Protein AF-A0A8T4HXR1-F1 (afdb_monomer_lite)

Foldseek 3Di:
DQWDWFWFAFPVRDIDTFTWHAPVPQDPQLVVCVVVVNLLSNCCRTTDPVCSVVCVVRVHDPVRSVRRNQRSNVRVVHGPPDPDDPPPPDPPPDDD

Radius of gyration: 13.98 Å; chains: 1; bounding box: 29×31×49 Å

pLDDT: mean 83.76, std 16.89, range [40.78, 96.25]

Sequence (96 aa):
DPYVTVPLAGYVGVTKDVRALPASRWRASAVRALNGGDMDSFMELVLHEDDYEVYEDHDPDMDAIGRFAEAAARAGGEDLGKSGGSSRSGRSTRRR

Structure (mmCIF, N/CA/C/O backbone):
data_AF-A0A8T4HXR1-F1
#
_entry.id   AF-A0A8T4HXR1-F1
#
loop_
_atom_site.group_PDB
_atom_site.id
_atom_site.type_symbol
_atom_site.label_atom_id
_atom_site.label_alt_id
_atom_site.label_comp_id
_atom_site.label_asym_id
_atom_site.label_entity_id
_atom_site.label_seq_id
_atom_site.pdbx_PDB_ins_code
_atom_site.Cartn_x
_atom_site.Cartn_y
_atom_site.Cartn_z
_atom_site.occupancy
_atom_site.B_iso_or_equiv
_atom_site.auth_seq_id
_atom_site.auth_comp_id
_atom_site.auth_asym_id
_atom_site.auth_atom_id
_atom_site.pdbx_PDB_model_num
ATOM 1 N N . ASP A 1 1 ? -14.270 -10.330 2.427 1.00 61.81 1 ASP A N 1
ATOM 2 C CA . ASP A 1 1 ? -12.804 -10.358 2.491 1.00 61.81 1 ASP A CA 1
ATOM 3 C C . ASP A 1 1 ? -12.323 -8.968 2.918 1.00 61.81 1 ASP A C 1
ATOM 5 O O . ASP A 1 1 ? -12.876 -8.010 2.378 1.00 61.81 1 ASP A O 1
ATOM 9 N N . PRO A 1 2 ? -11.471 -8.783 3.953 1.00 85.81 2 PRO A N 1
ATOM 10 C CA . PRO A 1 2 ? -11.005 -7.448 4.346 1.00 85.81 2 PRO A CA 1
ATOM 11 C C . PRO A 1 2 ? -10.092 -6.774 3.314 1.00 85.81 2 PRO A C 1
ATOM 13 O O . PRO A 1 2 ? -9.903 -5.558 3.418 1.00 85.81 2 PRO A O 1
ATOM 16 N N . TYR A 1 3 ? -9.562 -7.545 2.363 1.00 92.38 3 TYR A N 1
ATOM 17 C CA . TYR A 1 3 ? -8.662 -7.087 1.315 1.00 92.38 3 TYR A CA 1
ATOM 18 C C . TYR A 1 3 ? -9.409 -6.557 0.086 1.00 92.38 3 TYR A C 1
ATOM 20 O O . TYR A 1 3 ? -10.524 -6.974 -0.231 1.00 92.38 3 TYR A O 1
ATOM 28 N N . VAL A 1 4 ? -8.754 -5.642 -0.617 1.00 93.38 4 VAL A N 1
ATOM 29 C CA . VAL A 1 4 ? -9.145 -5.103 -1.917 1.00 93.38 4 VAL A CA 1
ATOM 30 C C . VAL A 1 4 ? -8.057 -5.416 -2.936 1.00 93.38 4 VAL A C 1
ATOM 32 O O . VAL A 1 4 ? -6.878 -5.500 -2.592 1.00 93.38 4 VAL A O 1
ATOM 35 N N . THR A 1 5 ? -8.448 -5.604 -4.193 1.00 94.62 5 THR A N 1
ATOM 36 C CA . THR A 1 5 ? -7.498 -5.808 -5.288 1.00 94.62 5 THR A CA 1
ATOM 37 C C . THR A 1 5 ? -6.910 -4.468 -5.710 1.00 94.62 5 THR A C 1
ATOM 39 O O . THR A 1 5 ? -7.651 -3.539 -6.036 1.00 94.62 5 THR A O 1
ATOM 42 N N . VAL A 1 6 ? -5.585 -4.374 -5.699 1.00 94.44 6 VAL A N 1
ATOM 43 C CA . VAL A 1 6 ? -4.832 -3.160 -6.011 1.00 94.44 6 VAL A CA 1
ATOM 44 C C . VAL A 1 6 ? -3.726 -3.506 -7.009 1.00 94.44 6 VAL A C 1
ATOM 46 O O . VAL A 1 6 ? -3.002 -4.477 -6.791 1.00 94.44 6 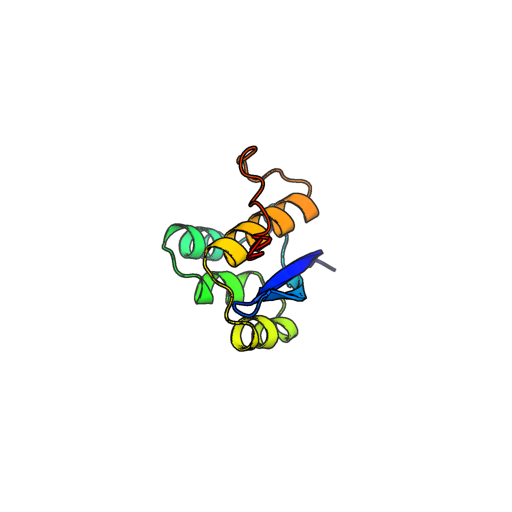VAL A O 1
ATOM 49 N N . PRO A 1 7 ? -3.558 -2.735 -8.094 1.00 94.00 7 PRO A N 1
ATOM 50 C CA . PRO A 1 7 ? -2.449 -2.945 -9.012 1.00 94.00 7 PRO A CA 1
ATOM 51 C C . PR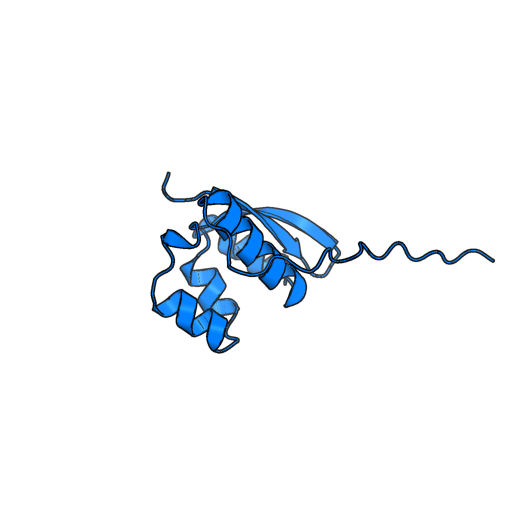O A 1 7 ? -1.128 -2.497 -8.373 1.00 94.00 7 PRO A C 1
ATOM 53 O O . PRO A 1 7 ? -1.004 -1.354 -7.925 1.00 94.00 7 PRO A O 1
ATOM 56 N N . LEU A 1 8 ? -0.123 -3.374 -8.386 1.00 94.44 8 LEU A N 1
ATOM 57 C CA . LEU A 1 8 ? 1.254 -3.082 -7.990 1.00 94.44 8 LEU A CA 1
ATOM 58 C C . LEU A 1 8 ? 2.163 -3.134 -9.221 1.00 94.44 8 LEU A C 1
ATOM 60 O O . LEU A 1 8 ? 2.252 -4.154 -9.905 1.00 94.44 8 LEU A O 1
ATOM 64 N N . ALA A 1 9 ? 2.823 -2.019 -9.528 1.00 93.19 9 ALA A N 1
ATOM 65 C CA . ALA A 1 9 ? 3.777 -1.936 -10.630 1.00 93.19 9 ALA A CA 1
ATOM 66 C C . ALA A 1 9 ? 5.197 -2.210 -10.124 1.00 93.19 9 ALA A C 1
ATOM 68 O O . ALA A 1 9 ? 5.6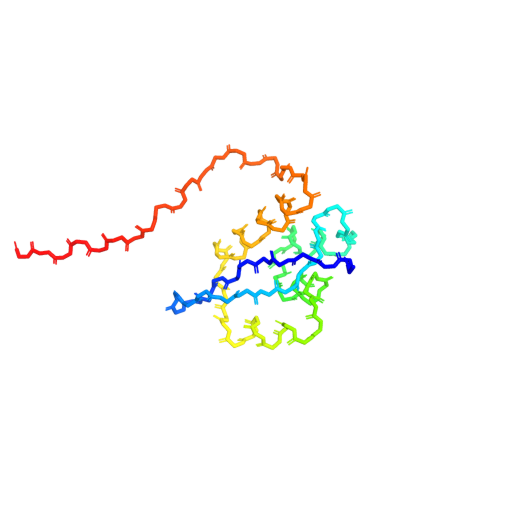51 -1.530 -9.217 1.00 93.19 9 ALA A O 1
ATOM 69 N N . GLY A 1 10 ? 5.900 -3.170 -10.720 1.00 90.12 10 GLY A N 1
ATOM 70 C CA . GLY A 1 10 ? 7.314 -3.420 -10.442 1.00 90.12 10 GLY A CA 1
ATOM 71 C C . GLY A 1 10 ? 8.255 -2.496 -11.213 1.00 90.12 10 GLY A C 1
ATOM 72 O O . GLY A 1 10 ? 7.841 -1.819 -12.162 1.00 90.12 10 GLY A O 1
ATOM 73 N N . TYR A 1 11 ? 9.544 -2.526 -10.870 1.00 85.12 11 TYR A N 1
ATOM 74 C CA . TYR A 1 11 ? 10.579 -1.697 -11.506 1.00 85.12 11 TYR A CA 1
ATOM 75 C C . TYR A 1 11 ? 10.688 -1.908 -13.023 1.00 85.12 11 TYR A C 1
ATOM 77 O O . TYR A 1 11 ? 10.885 -0.971 -13.797 1.00 85.12 11 TYR A O 1
ATOM 85 N N . VAL A 1 12 ? 10.496 -3.147 -13.482 1.00 81.69 12 VAL A N 1
ATOM 86 C CA . VAL A 1 12 ? 10.580 -3.526 -14.904 1.00 81.69 12 VAL A CA 1
ATOM 87 C C . VAL A 1 12 ? 9.345 -3.126 -15.730 1.00 81.69 12 VAL A C 1
ATOM 89 O O . VAL A 1 12 ? 9.250 -3.468 -16.909 1.00 81.69 12 VAL A O 1
ATOM 92 N N . GLY A 1 13 ? 8.392 -2.399 -15.136 1.00 77.31 13 GLY A N 1
ATOM 93 C CA . GLY A 1 13 ? 7.180 -1.920 -15.808 1.00 77.31 13 GLY A CA 1
ATOM 94 C C . GLY A 1 13 ? 6.085 -2.978 -15.971 1.00 77.31 13 GLY A C 1
ATOM 95 O O . GLY A 1 13 ? 5.117 -2.747 -16.696 1.00 77.31 13 GLY A O 1
ATOM 96 N N . VAL A 1 14 ? 6.224 -4.129 -15.309 1.00 87.62 14 VAL A N 1
ATOM 97 C CA . VAL A 1 14 ? 5.174 -5.148 -15.206 1.00 87.62 14 VAL A CA 1
ATOM 98 C C . VAL A 1 14 ? 4.265 -4.787 -14.035 1.00 87.62 14 VAL A C 1
ATOM 100 O O . VAL A 1 14 ? 4.741 -4.443 -12.958 1.00 87.62 14 VAL A O 1
ATOM 103 N N . THR A 1 15 ? 2.952 -4.836 -14.251 1.00 91.12 15 THR A N 1
ATOM 104 C CA . THR A 1 15 ? 1.950 -4.605 -13.204 1.00 91.12 15 THR A CA 1
ATOM 105 C C . THR A 1 15 ? 1.229 -5.904 -12.901 1.00 91.12 15 THR A C 1
ATOM 107 O O . THR A 1 15 ? 0.797 -6.595 -13.826 1.00 91.12 15 THR A O 1
ATOM 110 N N . LYS A 1 16 ? 1.078 -6.213 -11.614 1.00 92.62 16 LYS A N 1
ATOM 111 C CA . LYS A 1 16 ? 0.333 -7.372 -11.133 1.00 92.62 16 LYS A CA 1
ATOM 112 C C . LYS A 1 16 ? -0.673 -6.939 -10.078 1.00 92.62 16 LYS A C 1
ATOM 114 O O . LYS A 1 16 ? -0.398 -6.065 -9.260 1.00 92.62 16 LYS A O 1
ATOM 119 N N . ASP A 1 17 ? -1.848 -7.545 -10.128 1.00 94.88 17 ASP A N 1
ATOM 120 C CA . ASP A 1 17 ? -2.882 -7.319 -9.130 1.00 94.88 17 ASP A CA 1
ATOM 121 C C . ASP A 1 17 ? -2.528 -8.081 -7.852 1.00 94.88 17 ASP A C 1
ATOM 123 O O . ASP A 1 17 ? -2.274 -9.287 -7.890 1.00 94.88 17 ASP A O 1
ATOM 127 N N . VAL A 1 18 ? -2.516 -7.364 -6.731 1.00 95.56 18 VAL A N 1
ATOM 128 C CA . VAL A 1 18 ? -2.264 -7.899 -5.390 1.00 95.56 18 VAL A CA 1
ATOM 129 C C . VAL A 1 18 ? -3.431 -7.565 -4.468 1.00 95.56 18 VAL A C 1
ATOM 131 O O . VAL A 1 18 ? -4.191 -6.621 -4.701 1.00 95.56 18 VAL A O 1
ATOM 134 N N . ARG A 1 19 ? -3.600 -8.343 -3.407 1.00 95.81 19 ARG A N 1
ATOM 135 C CA . ARG A 1 19 ? -4.582 -8.101 -2.353 1.00 95.81 19 ARG A CA 1
ATOM 136 C C . ARG A 1 19 ? -3.937 -7.257 -1.267 1.00 95.81 19 ARG A C 1
ATOM 138 O O . ARG A 1 19 ? -2.912 -7.625 -0.702 1.00 95.81 19 ARG A O 1
ATOM 145 N N . ALA A 1 20 ? -4.570 -6.135 -0.952 1.00 95.56 20 ALA A N 1
ATOM 146 C CA . ALA A 1 20 ? -4.100 -5.204 0.060 1.00 95.56 20 ALA A CA 1
ATOM 147 C C . ALA A 1 20 ? -5.239 -4.744 0.966 1.00 95.56 20 ALA A C 1
ATOM 149 O O . ALA A 1 20 ? -6.404 -4.720 0.570 1.00 95.56 20 ALA A O 1
ATOM 150 N N . LEU A 1 21 ? -4.918 -4.359 2.194 1.00 94.75 21 LEU A N 1
ATOM 151 C CA . LEU A 1 21 ? -5.863 -3.694 3.074 1.00 94.75 21 LEU A CA 1
ATOM 152 C C . LEU A 1 21 ? -6.152 -2.281 2.544 1.00 94.75 21 LEU A C 1
ATOM 154 O O . LEU A 1 21 ? -5.213 -1.554 2.200 1.00 94.75 21 LEU A O 1
ATOM 158 N N . PRO A 1 22 ? -7.427 -1.850 2.520 1.00 93.56 22 PRO A N 1
ATOM 159 C CA . PRO A 1 22 ? -7.758 -0.470 2.194 1.00 93.56 22 PRO A CA 1
ATOM 160 C C . PRO A 1 22 ? -7.185 0.488 3.247 1.00 93.56 22 PRO A C 1
ATOM 162 O O . PRO A 1 22 ? -7.005 0.102 4.406 1.00 93.56 22 PRO A O 1
ATOM 165 N N . ALA A 1 23 ? -6.960 1.749 2.866 1.00 90.69 23 ALA A N 1
ATOM 166 C CA . ALA A 1 23 ? -6.328 2.745 3.740 1.00 90.69 23 ALA A CA 1
ATOM 167 C C . ALA A 1 23 ? -7.034 2.920 5.099 1.00 90.69 23 ALA A C 1
ATOM 169 O O . ALA A 1 23 ? -6.368 2.984 6.133 1.00 90.69 23 ALA A O 1
ATOM 170 N N . SER A 1 24 ? -8.370 2.863 5.124 1.00 88.75 24 SER A N 1
ATOM 171 C CA . SER A 1 24 ? -9.192 2.905 6.346 1.00 88.75 24 SER A CA 1
ATOM 172 C C . SER A 1 24 ? -8.883 1.804 7.368 1.00 88.75 24 SER A C 1
ATOM 174 O O . SER A 1 24 ? -9.269 1.904 8.534 1.00 88.75 24 SER A O 1
ATOM 176 N N . ARG A 1 25 ? -8.200 0.731 6.951 1.00 92.12 25 ARG A N 1
ATOM 177 C CA . ARG A 1 25 ? -7.817 -0.405 7.799 1.00 92.12 25 ARG A CA 1
ATOM 178 C C . ARG A 1 25 ? -6.332 -0.454 8.128 1.00 92.12 25 ARG A C 1
ATOM 180 O O . ARG A 1 25 ? -5.899 -1.386 8.809 1.00 92.12 25 ARG A O 1
ATOM 187 N N . TRP A 1 26 ? -5.545 0.525 7.692 1.00 93.19 26 TRP A N 1
ATOM 188 C CA . TRP A 1 26 ? -4.130 0.561 8.026 1.00 93.19 26 TRP A CA 1
ATOM 189 C C . TRP A 1 26 ? -3.931 0.802 9.516 1.00 93.19 26 TRP A C 1
ATOM 191 O O . TRP A 1 26 ? -4.429 1.755 10.117 1.00 93.19 26 TRP A O 1
ATOM 201 N N . ARG A 1 27 ? -3.148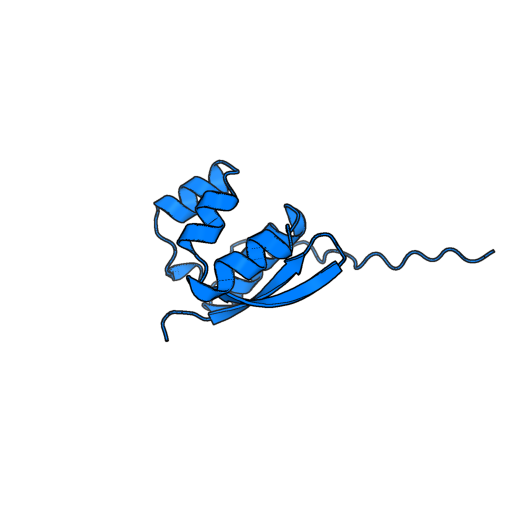 -0.080 10.130 1.00 93.81 27 ARG A N 1
ATOM 202 C CA . ARG A 1 27 ? -2.727 0.083 11.519 1.00 93.81 27 ARG A CA 1
ATOM 203 C C . ARG A 1 27 ? -1.794 1.289 11.618 1.00 93.81 27 ARG A C 1
ATOM 205 O O . ARG A 1 27 ? -1.048 1.594 10.692 1.00 93.81 27 ARG A O 1
ATOM 212 N N . ALA A 1 28 ? -1.739 1.916 12.793 1.00 94.31 28 ALA A N 1
ATOM 213 C CA . ALA A 1 28 ? -0.815 3.024 13.041 1.00 94.31 28 ALA A CA 1
ATOM 214 C C . ALA A 1 28 ? 0.660 2.653 12.777 1.00 94.31 28 ALA A C 1
ATOM 216 O O . ALA A 1 28 ? 1.460 3.529 12.470 1.00 94.31 28 ALA A O 1
ATOM 217 N N . SER A 1 29 ? 1.031 1.371 12.886 1.00 95.88 29 SER A N 1
ATOM 218 C CA . SER A 1 29 ? 2.356 0.878 12.492 1.00 95.88 29 SER A CA 1
ATOM 219 C C . SER A 1 29 ? 2.610 1.008 10.990 1.00 95.88 29 SER A C 1
ATOM 221 O O . SER A 1 29 ? 3.664 1.511 10.628 1.00 95.88 29 SER A O 1
ATOM 223 N N . ALA A 1 30 ? 1.640 0.654 10.141 1.00 95.00 30 ALA A N 1
ATOM 224 C CA . ALA A 1 30 ? 1.749 0.797 8.689 1.00 95.00 30 ALA A CA 1
ATOM 225 C C . ALA A 1 30 ? 1.857 2.275 8.291 1.00 95.00 30 ALA A C 1
ATOM 227 O O . ALA A 1 30 ? 2.739 2.655 7.532 1.00 95.00 30 ALA A O 1
ATOM 228 N N . VAL A 1 31 ? 1.032 3.141 8.891 1.00 93.75 31 VAL A N 1
ATOM 229 C CA . VAL A 1 31 ? 1.098 4.593 8.643 1.00 93.75 31 VAL A CA 1
ATOM 230 C C . VAL A 1 31 ? 2.443 5.181 9.089 1.00 93.75 31 VAL A C 1
ATOM 232 O O . VAL A 1 31 ? 3.001 6.041 8.411 1.00 93.75 31 VAL A O 1
ATOM 235 N N . ARG A 1 32 ? 2.993 4.725 10.223 1.00 96.06 32 ARG A N 1
ATOM 236 C CA . ARG A 1 32 ? 4.327 5.148 10.676 1.00 96.06 32 ARG A CA 1
ATOM 237 C C . ARG A 1 32 ? 5.439 4.652 9.758 1.00 96.06 32 ARG A C 1
ATOM 239 O O . ARG A 1 32 ? 6.336 5.439 9.492 1.00 96.06 32 ARG A O 1
ATOM 246 N N . ALA A 1 33 ? 5.375 3.406 9.288 1.00 95.62 33 ALA A N 1
ATOM 247 C CA . ALA A 1 33 ? 6.336 2.853 8.334 1.00 95.62 33 ALA A CA 1
ATOM 248 C C . ALA A 1 33 ? 6.336 3.673 7.034 1.00 95.62 33 ALA A C 1
ATOM 250 O O . ALA A 1 33 ? 7.373 4.204 6.642 1.00 95.62 33 ALA A O 1
ATOM 251 N N . LEU A 1 34 ? 5.145 3.935 6.478 1.00 92.81 34 LEU A N 1
ATOM 252 C CA . LEU A 1 34 ? 4.970 4.780 5.295 1.00 92.81 34 LEU A CA 1
ATOM 253 C C . LEU A 1 34 ? 5.557 6.189 5.488 1.00 92.81 34 LEU A C 1
ATOM 255 O O . LEU A 1 34 ? 6.324 6.662 4.655 1.00 92.81 34 LEU A O 1
ATOM 259 N N . ASN A 1 35 ? 5.244 6.852 6.606 1.00 91.88 35 ASN A N 1
ATOM 260 C CA . ASN A 1 35 ? 5.777 8.186 6.916 1.00 91.88 35 ASN A CA 1
ATOM 261 C C . ASN A 1 35 ? 7.287 8.185 7.207 1.00 91.88 35 ASN A C 1
ATOM 263 O O . ASN A 1 35 ? 7.948 9.203 7.011 1.00 91.88 35 ASN A O 1
ATOM 267 N N . GLY A 1 36 ? 7.819 7.070 7.708 1.00 93.31 36 GLY A N 1
ATOM 268 C CA . GLY A 1 36 ? 9.238 6.871 7.992 1.00 93.31 36 GLY A CA 1
ATOM 269 C C . GLY A 1 36 ? 10.065 6.488 6.766 1.00 93.31 36 GLY A C 1
ATOM 270 O O . GLY A 1 36 ? 11.286 6.435 6.872 1.00 93.31 36 GLY A O 1
ATOM 271 N N . GLY A 1 37 ? 9.427 6.243 5.618 1.00 92.12 37 GLY A N 1
ATOM 272 C CA . GLY A 1 37 ? 10.109 5.779 4.412 1.00 92.12 37 GLY A CA 1
ATOM 273 C C . GLY A 1 37 ? 10.427 4.278 4.409 1.00 92.12 37 GLY A C 1
ATOM 274 O O . GLY A 1 37 ? 11.145 3.825 3.526 1.00 92.12 37 GLY A O 1
ATOM 275 N N . ASP A 1 38 ? 9.910 3.519 5.375 1.00 95.25 38 ASP A N 1
ATOM 276 C CA . ASP A 1 38 ? 10.122 2.077 5.504 1.00 95.25 38 ASP A CA 1
ATOM 277 C C . ASP A 1 38 ? 9.051 1.327 4.699 1.00 95.25 38 ASP A C 1
ATOM 279 O O . ASP A 1 38 ? 7.950 1.052 5.189 1.00 95.25 38 ASP A O 1
ATOM 283 N N . MET A 1 39 ? 9.350 1.101 3.419 1.00 94.00 39 MET A N 1
ATOM 284 C CA . MET A 1 39 ? 8.401 0.522 2.468 1.00 94.00 39 MET A CA 1
ATOM 285 C C . MET A 1 39 ? 8.220 -0.979 2.663 1.00 94.00 39 MET A C 1
ATOM 287 O O . MET A 1 39 ? 7.092 -1.446 2.556 1.00 94.00 39 MET A O 1
ATOM 291 N N . ASP A 1 40 ? 9.276 -1.706 3.025 1.00 95.06 40 ASP A N 1
ATOM 292 C CA . ASP A 1 40 ? 9.201 -3.147 3.279 1.00 95.06 40 ASP A CA 1
ATOM 293 C C . ASP A 1 40 ? 8.258 -3.428 4.451 1.00 95.06 40 ASP A C 1
ATOM 295 O O . ASP A 1 40 ? 7.261 -4.137 4.296 1.00 95.06 40 ASP A O 1
ATOM 299 N N . SER A 1 41 ? 8.472 -2.753 5.589 1.00 96.00 41 SER A N 1
ATOM 300 C CA . SER A 1 41 ? 7.581 -2.880 6.747 1.00 96.00 41 SER A CA 1
ATOM 301 C C . SER A 1 41 ? 6.162 -2.397 6.440 1.00 96.00 41 SER A C 1
ATOM 303 O O . SER A 1 41 ? 5.189 -2.906 6.998 1.00 96.00 41 SER A O 1
ATOM 305 N N . PHE A 1 42 ? 6.005 -1.379 5.587 1.00 96.25 42 PHE A N 1
ATOM 306 C CA . PHE A 1 42 ? 4.681 -0.936 5.155 1.00 96.25 42 PHE A CA 1
ATOM 307 C C . PHE A 1 42 ? 3.974 -2.029 4.347 1.00 96.25 42 PHE A C 1
ATOM 309 O O . PHE A 1 42 ? 2.841 -2.373 4.683 1.00 96.25 42 PHE A O 1
ATOM 316 N N . MET A 1 43 ? 4.639 -2.589 3.335 1.00 96.06 43 MET A N 1
ATOM 317 C CA . MET A 1 43 ? 4.085 -3.595 2.429 1.00 96.06 43 MET A CA 1
ATOM 318 C C . MET A 1 43 ? 3.763 -4.899 3.163 1.00 96.06 43 MET A C 1
ATOM 320 O O . MET A 1 43 ? 2.668 -5.425 2.976 1.00 96.06 43 MET A O 1
ATOM 324 N N . GLU A 1 44 ? 4.618 -5.342 4.088 1.00 96.12 44 GLU A N 1
ATOM 325 C CA . GLU A 1 44 ? 4.370 -6.508 4.954 1.00 96.12 44 GLU A CA 1
ATOM 326 C C . GLU A 1 44 ? 3.086 -6.345 5.788 1.00 96.12 44 GLU A C 1
ATOM 328 O O . GLU A 1 44 ? 2.328 -7.290 6.003 1.00 96.12 44 GLU A O 1
ATOM 333 N N . LEU A 1 45 ? 2.800 -5.123 6.248 1.00 95.75 45 LEU A N 1
ATOM 334 C CA . LEU A 1 45 ? 1.642 -4.840 7.097 1.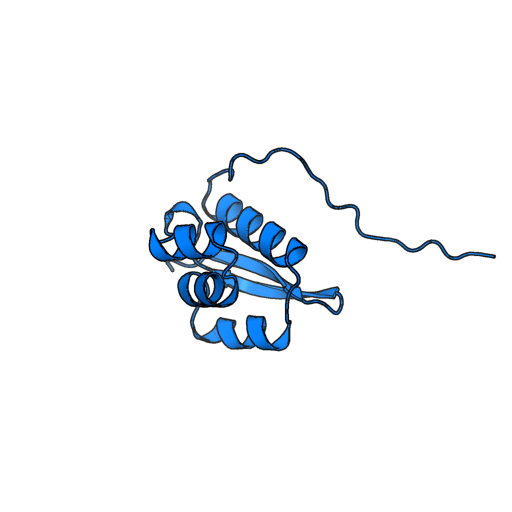00 95.75 45 LEU A CA 1
ATOM 335 C C . LEU A 1 45 ? 0.330 -4.642 6.328 1.00 95.75 45 LEU A C 1
ATOM 337 O O . LEU A 1 45 ? -0.737 -4.716 6.950 1.00 95.75 45 LEU A O 1
ATOM 341 N N . VAL A 1 46 ? 0.385 -4.310 5.035 1.00 95.75 46 VAL A N 1
ATOM 342 C CA . VAL A 1 46 ? -0.808 -3.971 4.239 1.00 95.75 46 VAL A CA 1
ATOM 343 C C . VAL A 1 46 ? -1.149 -5.004 3.178 1.00 95.75 46 VAL A C 1
ATOM 345 O O . VAL A 1 46 ? -2.322 -5.092 2.818 1.00 95.75 46 VAL A O 1
ATOM 348 N N . LEU A 1 47 ? -0.187 -5.776 2.678 1.00 96.25 47 LEU A N 1
ATOM 349 C CA . LEU A 1 47 ? -0.450 -6.839 1.715 1.00 96.25 47 LEU A CA 1
ATOM 350 C C . LEU A 1 47 ? -1.040 -8.081 2.384 1.00 96.25 47 LEU A C 1
ATOM 352 O O . LEU A 1 47 ? -0.930 -8.308 3.589 1.00 96.25 47 LEU A O 1
ATOM 356 N N . HIS A 1 48 ? -1.709 -8.888 1.572 1.00 95.25 48 HIS A N 1
ATOM 357 C CA . HIS A 1 48 ? -1.994 -10.269 1.919 1.00 95.25 48 HIS A CA 1
ATOM 358 C C . HIS A 1 48 ? -0.688 -11.080 1.936 1.00 95.25 48 HIS A C 1
ATOM 360 O O . HIS A 1 48 ? 0.174 -10.862 1.089 1.00 95.25 48 HIS A O 1
ATOM 366 N N . GLU A 1 49 ? -0.568 -12.043 2.853 1.00 92.88 49 GLU A N 1
ATOM 367 C CA . GLU A 1 49 ? 0.642 -12.863 3.041 1.00 92.88 49 GLU A CA 1
ATOM 368 C C . GLU A 1 49 ? 1.119 -13.551 1.748 1.00 92.88 49 GLU A C 1
ATOM 370 O O . GLU A 1 49 ? 2.278 -13.406 1.377 1.00 92.88 49 GLU A O 1
ATOM 375 N N . ASP A 1 50 ? 0.217 -14.197 0.999 1.00 94.00 50 ASP A N 1
ATOM 376 C CA . ASP A 1 50 ? 0.552 -14.823 -0.295 1.00 94.00 50 ASP A CA 1
ATOM 377 C C . ASP A 1 50 ? 1.047 -13.844 -1.376 1.00 94.00 50 ASP A C 1
ATOM 379 O O . ASP A 1 50 ? 1.650 -14.262 -2.363 1.00 94.00 50 ASP A O 1
ATOM 383 N N . ASP A 1 51 ? 0.725 -12.555 -1.249 1.00 94.12 51 ASP A N 1
ATOM 384 C CA . ASP A 1 51 ? 1.030 -11.557 -2.274 1.00 94.12 51 ASP A CA 1
ATOM 385 C C . ASP A 1 51 ? 2.285 -10.741 -1.905 1.00 94.12 51 ASP A C 1
ATOM 387 O O . ASP A 1 51 ? 2.719 -9.897 -2.688 1.00 94.12 51 ASP A O 1
ATOM 391 N N . TYR A 1 52 ? 2.902 -11.009 -0.747 1.00 93.19 52 TYR A N 1
ATOM 392 C CA . TYR A 1 52 ? 4.158 -10.374 -0.340 1.00 93.19 52 TYR A CA 1
ATOM 393 C C . TYR A 1 52 ? 5.341 -10.822 -1.211 1.00 93.19 52 TYR A C 1
ATOM 395 O O . TYR A 1 52 ? 6.141 -9.992 -1.630 1.00 93.19 52 TYR A O 1
ATOM 403 N N . GLU A 1 53 ? 5.395 -12.098 -1.604 1.00 93.00 53 GLU A N 1
ATOM 404 C CA . GLU A 1 53 ? 6.411 -12.604 -2.547 1.00 93.00 53 GLU A CA 1
ATOM 405 C C . GLU A 1 53 ? 6.343 -11.859 -3.894 1.00 93.00 53 GLU A C 1
ATOM 407 O O . GLU A 1 53 ? 7.358 -11.558 -4.514 1.00 93.00 53 GLU A O 1
ATOM 412 N N . VAL A 1 54 ? 5.138 -11.452 -4.319 1.00 93.12 54 VAL A N 1
ATOM 413 C CA . VAL A 1 54 ? 4.964 -10.642 -5.533 1.00 93.12 54 VAL A CA 1
ATOM 414 C C . VAL A 1 54 ? 5.613 -9.269 -5.396 1.00 93.12 54 VAL A C 1
ATOM 416 O O . VAL A 1 54 ? 6.156 -8.771 -6.380 1.00 93.12 54 VAL A O 1
ATOM 419 N N . TYR A 1 55 ? 5.542 -8.656 -4.214 1.00 93.62 55 TYR A N 1
ATOM 420 C CA . TYR A 1 55 ? 6.213 -7.390 -3.930 1.00 93.62 55 TYR A CA 1
ATOM 421 C C . TYR A 1 55 ? 7.734 -7.540 -4.019 1.00 93.62 55 TYR A C 1
ATOM 423 O O . TYR A 1 55 ? 8.361 -6.761 -4.738 1.00 93.62 55 TYR A O 1
ATOM 431 N N . GLU A 1 56 ? 8.298 -8.565 -3.377 1.00 93.56 56 GLU A N 1
ATOM 432 C CA . GLU A 1 56 ? 9.742 -8.832 -3.403 1.00 93.56 56 GLU A CA 1
ATOM 433 C C . GLU A 1 56 ? 10.246 -9.112 -4.826 1.00 93.56 56 GLU A C 1
ATOM 435 O O . GLU A 1 56 ? 11.251 -8.545 -5.253 1.00 93.56 56 GLU A O 1
ATOM 440 N N . ASP A 1 57 ? 9.511 -9.915 -5.598 1.00 92.56 57 ASP A N 1
ATOM 441 C CA . ASP A 1 57 ? 9.853 -10.229 -6.987 1.00 92.56 57 ASP A CA 1
ATOM 442 C C . ASP A 1 57 ? 9.749 -9.015 -7.922 1.00 92.56 57 ASP A C 1
ATOM 444 O O . ASP A 1 57 ? 10.487 -8.905 -8.905 1.00 92.56 57 ASP A O 1
ATOM 448 N N . HIS A 1 58 ? 8.766 -8.137 -7.690 1.00 91.69 58 HIS A N 1
ATOM 449 C CA . HIS A 1 58 ? 8.521 -6.978 -8.552 1.00 91.69 58 HIS A CA 1
ATOM 450 C C . HIS A 1 58 ? 9.427 -5.790 -8.238 1.00 91.69 58 HIS A C 1
ATOM 452 O O . HIS A 1 58 ? 9.611 -4.959 -9.136 1.00 91.69 58 HIS A O 1
ATOM 458 N N . ASP A 1 59 ? 9.958 -5.710 -7.015 1.00 93.56 59 ASP A N 1
ATOM 459 C CA . ASP A 1 59 ? 10.847 -4.646 -6.535 1.00 93.56 59 ASP A CA 1
ATOM 460 C C . ASP A 1 59 ? 10.338 -3.251 -6.958 1.00 93.56 59 ASP A C 1
ATOM 462 O O . ASP A 1 59 ? 10.936 -2.583 -7.803 1.00 93.56 59 ASP A O 1
ATOM 466 N N . PRO A 1 60 ? 9.131 -2.837 -6.528 1.00 93.44 60 PRO A N 1
ATOM 467 C CA . PRO A 1 60 ? 8.525 -1.597 -6.996 1.00 93.44 60 PRO A CA 1
ATOM 468 C C . PRO A 1 60 ? 9.316 -0.377 -6.510 1.00 93.44 60 PRO A C 1
ATOM 470 O O . PRO A 1 60 ? 9.739 -0.297 -5.360 1.00 93.44 60 PRO A O 1
ATOM 473 N N . ASP A 1 61 ? 9.449 0.637 -7.366 1.00 92.75 61 ASP A N 1
ATOM 474 C CA . ASP A 1 61 ? 10.045 1.903 -6.944 1.00 92.75 61 ASP A CA 1
ATOM 475 C C . ASP A 1 61 ? 9.094 2.733 -6.057 1.00 92.75 61 ASP A C 1
ATOM 477 O O . ASP A 1 61 ? 7.896 2.464 -5.921 1.00 92.75 61 ASP A O 1
ATOM 481 N N . MET A 1 62 ? 9.626 3.801 -5.458 1.00 90.44 62 MET A N 1
ATOM 482 C CA . MET A 1 62 ? 8.861 4.690 -4.571 1.00 90.44 62 MET A CA 1
ATOM 483 C C . MET A 1 62 ? 7.627 5.315 -5.244 1.00 90.44 62 MET A C 1
ATOM 485 O O . MET A 1 62 ? 6.636 5.609 -4.575 1.00 90.44 62 MET A O 1
ATOM 489 N N . ASP A 1 63 ? 7.680 5.546 -6.557 1.00 91.12 63 ASP A N 1
ATOM 490 C CA . ASP A 1 63 ? 6.573 6.119 -7.325 1.00 91.12 63 ASP A CA 1
ATOM 491 C C . ASP A 1 63 ? 5.473 5.068 -7.549 1.00 91.12 63 ASP A C 1
ATOM 493 O O . ASP A 1 63 ? 4.287 5.359 -7.383 1.00 91.12 63 ASP A O 1
ATOM 497 N N . ALA A 1 64 ? 5.842 3.819 -7.830 1.00 92.12 64 ALA A N 1
ATOM 498 C CA . ALA A 1 64 ? 4.925 2.693 -7.886 1.00 92.12 64 ALA A CA 1
ATOM 499 C C . ALA A 1 64 ? 4.268 2.401 -6.530 1.00 92.12 64 ALA A C 1
ATOM 501 O O . ALA A 1 64 ? 3.051 2.212 -6.484 1.00 92.12 64 ALA A O 1
ATOM 502 N N . ILE A 1 65 ? 5.026 2.450 -5.432 1.00 93.12 65 ILE A N 1
ATOM 503 C CA . ILE A 1 65 ? 4.481 2.288 -4.076 1.00 93.12 65 ILE A CA 1
ATOM 504 C C . ILE A 1 65 ? 3.515 3.433 -3.740 1.00 93.12 65 ILE A C 1
ATOM 506 O O . ILE A 1 65 ? 2.434 3.200 -3.197 1.00 93.12 65 ILE A O 1
ATOM 510 N N . GLY A 1 66 ? 3.844 4.668 -4.129 1.00 91.81 66 GLY A N 1
ATOM 511 C CA . GLY A 1 66 ? 2.941 5.812 -3.985 1.00 91.81 66 GLY A CA 1
ATOM 512 C C . GLY A 1 66 ? 1.612 5.618 -4.725 1.00 91.81 66 GLY A C 1
ATOM 513 O O . GLY A 1 66 ? 0.545 5.855 -4.153 1.00 91.81 66 GLY A O 1
ATOM 514 N N . ARG A 1 67 ? 1.658 5.128 -5.971 1.00 92.19 67 ARG A N 1
ATOM 515 C CA . ARG A 1 67 ? 0.453 4.802 -6.756 1.00 92.19 67 ARG A CA 1
ATOM 516 C C . ARG A 1 67 ? -0.351 3.660 -6.143 1.00 92.19 67 ARG A C 1
ATOM 518 O O . ARG A 1 67 ? -1.579 3.727 -6.130 1.00 92.19 67 ARG A O 1
ATOM 525 N N . PHE A 1 68 ? 0.323 2.631 -5.635 1.00 94.25 68 PHE A N 1
ATOM 526 C CA . PHE A 1 68 ? -0.314 1.526 -4.926 1.00 94.25 68 PHE A CA 1
ATOM 527 C C . PHE A 1 68 ? -1.077 2.033 -3.694 1.00 94.25 68 PHE A C 1
ATOM 529 O O . PHE A 1 68 ? -2.258 1.731 -3.537 1.00 94.25 68 PHE A O 1
ATOM 536 N N . ALA A 1 69 ? -0.445 2.871 -2.867 1.00 92.00 69 ALA A N 1
ATOM 537 C CA . ALA A 1 69 ? -1.069 3.458 -1.683 1.00 92.00 69 ALA A CA 1
ATOM 538 C C . ALA A 1 69 ? -2.322 4.282 -2.039 1.00 92.00 69 ALA A C 1
ATOM 540 O O . ALA A 1 69 ? -3.364 4.140 -1.397 1.00 92.00 69 ALA A O 1
ATOM 541 N N . GLU A 1 70 ? -2.255 5.097 -3.098 1.00 90.88 70 GLU A N 1
ATOM 542 C CA . GLU A 1 70 ? -3.409 5.852 -3.605 1.00 90.88 70 GLU A CA 1
ATOM 543 C C . GLU A 1 70 ? -4.537 4.922 -4.083 1.00 90.88 70 GLU A C 1
ATOM 545 O O . GLU A 1 70 ? -5.711 5.134 -3.765 1.00 90.88 70 GLU A O 1
ATOM 550 N N . ALA A 1 71 ? -4.194 3.870 -4.828 1.00 91.44 71 ALA A N 1
ATOM 551 C CA . ALA A 1 71 ? -5.161 2.906 -5.333 1.00 91.44 71 ALA A CA 1
ATOM 552 C C . ALA A 1 71 ? -5.828 2.106 -4.198 1.00 91.44 71 ALA A C 1
ATOM 554 O O . ALA A 1 71 ? -7.044 1.910 -4.233 1.00 91.44 71 ALA A O 1
ATOM 555 N N . ALA A 1 72 ? -5.078 1.730 -3.158 1.00 91.19 72 ALA A N 1
ATOM 556 C CA . ALA A 1 72 ? -5.604 1.069 -1.964 1.00 91.19 72 ALA A CA 1
ATOM 557 C C . ALA A 1 72 ? -6.590 1.957 -1.184 1.00 91.19 72 ALA A C 1
ATOM 559 O O . ALA A 1 72 ? -7.612 1.474 -0.691 1.00 91.19 72 ALA A O 1
ATOM 560 N N . ALA A 1 73 ? -6.334 3.265 -1.103 1.00 87.56 73 ALA A N 1
ATOM 561 C CA . ALA A 1 73 ? -7.275 4.209 -0.503 1.00 87.56 73 ALA A CA 1
ATOM 562 C C . ALA A 1 73 ? -8.552 4.361 -1.328 1.00 87.56 73 ALA A C 1
ATOM 564 O O . ALA A 1 73 ? -9.654 4.199 -0.797 1.00 87.56 73 ALA A O 1
ATOM 565 N N . ARG A 1 74 ? -8.404 4.564 -2.645 1.00 87.50 74 ARG A N 1
ATOM 566 C CA . ARG A 1 74 ? -9.534 4.703 -3.570 1.00 87.50 74 ARG A CA 1
ATOM 567 C C . ARG A 1 74 ? -10.428 3.462 -3.557 1.00 87.50 74 ARG A C 1
ATOM 569 O O . ARG A 1 74 ? -11.649 3.595 -3.536 1.00 87.50 74 ARG A O 1
ATOM 576 N N . ALA A 1 75 ? -9.837 2.268 -3.516 1.00 84.75 75 ALA A N 1
ATOM 577 C CA . ALA A 1 75 ? -10.570 1.008 -3.398 1.00 84.75 75 ALA A CA 1
ATOM 578 C C . ALA A 1 75 ? -11.305 0.865 -2.049 1.00 84.75 75 ALA A C 1
ATOM 580 O O . ALA A 1 75 ? -12.338 0.202 -1.975 1.00 84.75 75 ALA A O 1
ATOM 581 N N . GLY A 1 76 ? -10.809 1.521 -0.995 1.00 77.44 76 GLY A N 1
ATOM 582 C CA . GLY A 1 76 ? -11.455 1.625 0.314 1.00 77.44 76 GLY A CA 1
ATOM 583 C C . GLY A 1 76 ? -12.567 2.673 0.417 1.00 77.44 76 GLY A C 1
ATOM 584 O O . GLY A 1 76 ? -13.208 2.752 1.463 1.00 77.44 76 GLY A O 1
ATOM 585 N N . GLY A 1 77 ? -12.807 3.462 -0.636 1.00 69.38 77 GLY A N 1
ATOM 586 C CA . GLY A 1 77 ? -13.784 4.555 -0.635 1.00 69.38 77 GLY A CA 1
ATOM 587 C C . GLY A 1 77 ? -13.280 5.861 -0.009 1.00 69.38 77 GLY A C 1
ATOM 588 O O . GLY A 1 77 ? -14.083 6.763 0.220 1.00 69.38 77 GLY A O 1
ATOM 589 N N . GLU A 1 78 ? -11.975 5.981 0.249 1.00 60.78 78 GLU A N 1
ATOM 590 C CA . GLU A 1 78 ? -11.343 7.187 0.789 1.00 60.78 78 GLU A CA 1
ATOM 591 C C . GLU A 1 78 ? -10.395 7.801 -0.247 1.00 60.78 78 GLU A C 1
ATOM 593 O O . GLU A 1 78 ? -9.607 7.111 -0.891 1.00 60.78 78 GLU A O 1
ATOM 598 N N . ASP A 1 79 ? -10.452 9.121 -0.411 1.00 57.84 79 ASP A N 1
ATOM 599 C CA . ASP A 1 79 ? -9.442 9.850 -1.175 1.00 57.84 79 ASP A CA 1
ATOM 600 C C . ASP A 1 79 ? -8.300 10.199 -0.210 1.00 57.84 79 ASP A C 1
ATOM 602 O O . ASP A 1 79 ? -8.515 10.908 0.776 1.00 57.84 79 ASP A O 1
ATOM 606 N N . LEU A 1 80 ? -7.090 9.687 -0.458 1.00 57.16 80 LEU A N 1
ATOM 607 C CA . LEU A 1 80 ? -5.885 9.966 0.336 1.00 57.16 80 LEU A CA 1
ATOM 608 C C . LEU A 1 80 ? -5.387 11.406 0.094 1.00 57.16 80 LEU A C 1
ATOM 610 O O . LEU A 1 80 ? -4.222 11.623 -0.205 1.00 57.16 80 LEU A O 1
ATOM 614 N N . GLY A 1 81 ? -6.261 12.413 0.176 1.00 51.22 81 GLY A N 1
ATOM 615 C CA . GLY A 1 81 ? -5.906 13.833 0.286 1.00 51.22 81 GLY A CA 1
ATOM 616 C C . GLY A 1 81 ? -4.892 14.384 -0.729 1.00 51.22 81 GLY A C 1
ATOM 617 O O . GLY A 1 81 ? -4.279 15.416 -0.464 1.00 51.22 81 GLY A O 1
ATOM 618 N N . LYS A 1 82 ? -4.691 13.728 -1.876 1.00 51.16 82 LYS A N 1
ATOM 619 C CA . LYS A 1 82 ? -3.797 14.162 -2.953 1.00 51.16 82 LYS A CA 1
ATOM 620 C C . LYS A 1 82 ? -4.508 14.015 -4.287 1.00 51.16 82 LYS A C 1
ATOM 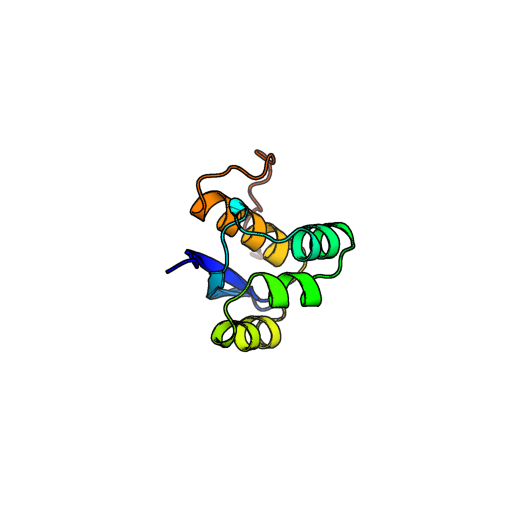622 O O . LYS A 1 82 ? -4.180 13.191 -5.131 1.00 51.16 82 LYS A O 1
ATOM 627 N N . SER A 1 83 ? -5.451 14.917 -4.517 1.00 52.66 83 SER A N 1
ATOM 628 C CA . SER A 1 83 ? -5.824 15.304 -5.870 1.00 52.66 83 SER A CA 1
ATOM 629 C C . SER A 1 83 ? -4.623 16.036 -6.487 1.00 52.66 83 SER A C 1
ATOM 631 O O . SER A 1 83 ? -4.416 17.216 -6.217 1.00 52.66 83 SER A O 1
ATOM 633 N N . GLY A 1 84 ? -3.787 15.367 -7.285 1.00 44.78 84 GLY A N 1
ATOM 634 C CA . GLY A 1 84 ? -2.786 16.091 -8.075 1.00 44.78 84 GLY A CA 1
ATOM 635 C C . GLY A 1 84 ? -1.534 15.313 -8.434 1.00 44.78 84 GLY A C 1
ATOM 636 O O . GLY A 1 84 ? -0.501 15.468 -7.793 1.00 44.78 84 GLY A O 1
ATOM 637 N N . GLY A 1 85 ? -1.599 14.563 -9.531 1.00 40.78 85 GLY A N 1
ATOM 638 C CA . GLY A 1 85 ? -0.403 14.058 -10.189 1.00 40.78 85 GLY A CA 1
ATOM 639 C C . GLY A 1 85 ? -0.685 12.866 -11.078 1.00 40.78 85 GLY A C 1
ATOM 640 O O . GLY A 1 85 ? -0.306 11.755 -10.751 1.00 40.78 85 GLY A O 1
ATOM 641 N N . SER A 1 86 ? -1.325 13.089 -12.227 1.00 49.34 86 SER A N 1
ATOM 642 C CA . SER A 1 86 ? -1.244 12.139 -13.340 1.00 49.34 86 SER A CA 1
ATOM 643 C C . SER A 1 86 ? 0.239 11.884 -13.635 1.00 49.34 86 SER A C 1
ATOM 645 O O . SER A 1 86 ? 0.879 12.705 -14.302 1.00 49.34 86 SER A O 1
ATOM 647 N N . SER A 1 87 ? 0.791 10.762 -13.179 1.00 45.62 87 SER A N 1
ATOM 648 C CA . SER A 1 87 ? 2.107 10.339 -13.632 1.00 45.62 87 SER A CA 1
ATOM 649 C C . SER A 1 87 ? 2.001 9.976 -15.108 1.00 45.62 87 SER A C 1
ATOM 651 O O . SER A 1 87 ? 1.427 8.961 -15.499 1.00 45.62 87 SER A O 1
ATOM 653 N N . ARG A 1 88 ? 2.508 10.882 -15.948 1.00 45.78 88 ARG A N 1
ATOM 654 C CA . ARG A 1 88 ? 2.679 10.682 -17.386 1.00 45.78 88 ARG A CA 1
ATOM 655 C C . ARG A 1 88 ? 3.424 9.368 -17.606 1.00 45.78 88 ARG A C 1
ATOM 657 O O . ARG A 1 88 ? 4.621 9.289 -17.349 1.00 45.78 88 ARG A O 1
ATOM 664 N N . SER A 1 89 ? 2.729 8.369 -18.142 1.00 50.41 89 SER A N 1
ATOM 665 C CA . SER A 1 89 ? 3.347 7.184 -18.729 1.00 50.41 89 SER A CA 1
ATOM 666 C C . SER A 1 89 ? 4.393 7.638 -19.752 1.00 50.41 89 SER A C 1
ATOM 668 O O . SER A 1 89 ? 4.049 8.261 -20.764 1.00 50.41 89 SER A O 1
ATOM 670 N N . GLY A 1 90 ? 5.668 7.376 -19.467 1.00 51.06 90 GLY A N 1
ATOM 671 C CA . GLY A 1 90 ? 6.795 7.731 -20.319 1.00 51.06 90 GLY A CA 1
ATOM 672 C C . GLY A 1 90 ? 6.737 6.992 -21.652 1.00 51.06 90 GLY A C 1
ATOM 673 O O . GLY A 1 90 ? 7.330 5.932 -21.817 1.00 51.06 90 GLY A O 1
ATOM 674 N N . ARG A 1 91 ? 6.051 7.563 -22.645 1.00 50.47 91 ARG A N 1
ATOM 675 C CA . ARG A 1 91 ? 6.222 7.153 -24.038 1.00 50.47 91 ARG A CA 1
ATOM 676 C C . ARG A 1 91 ? 7.469 7.848 -24.573 1.00 50.47 91 ARG A C 1
ATOM 678 O O . ARG A 1 91 ? 7.398 8.969 -25.064 1.00 50.47 91 ARG A O 1
ATOM 685 N N . SER A 1 92 ? 8.611 7.174 -24.454 1.00 55.25 92 SER A N 1
ATOM 686 C CA . SER A 1 92 ? 9.846 7.533 -25.153 1.00 55.25 92 SER A CA 1
ATOM 687 C C . SER A 1 92 ? 9.574 7.601 -26.658 1.00 55.25 92 SER A C 1
ATOM 689 O O . SER A 1 92 ? 9.479 6.583 -27.344 1.00 55.25 92 SER A O 1
ATOM 691 N N . THR A 1 93 ? 9.410 8.808 -27.194 1.00 51.94 93 THR A N 1
ATOM 692 C CA . THR A 1 93 ? 9.419 9.041 -28.637 1.00 51.94 93 THR A CA 1
ATOM 693 C C . THR A 1 93 ? 10.852 9.286 -29.082 1.00 51.94 93 THR A C 1
ATOM 695 O O . THR A 1 93 ? 11.251 10.415 -29.351 1.00 51.94 93 THR A O 1
ATOM 698 N N . ARG A 1 94 ? 11.637 8.209 -29.192 1.00 58.50 94 ARG A N 1
ATOM 699 C CA . ARG A 1 94 ? 12.811 8.200 -30.067 1.00 58.50 94 ARG A CA 1
ATOM 700 C C . ARG A 1 94 ? 12.329 7.939 -31.492 1.00 58.50 94 ARG A C 1
ATOM 702 O O . ARG A 1 94 ? 11.999 6.805 -31.835 1.00 58.50 94 ARG A O 1
ATOM 709 N N . ARG A 1 95 ? 12.300 8.969 -32.340 1.00 51.88 95 ARG A N 1
ATOM 710 C CA . ARG A 1 95 ? 12.216 8.786 -33.796 1.00 51.88 95 ARG A CA 1
ATOM 711 C C . ARG A 1 95 ? 13.006 9.871 -34.526 1.00 51.88 95 ARG A C 1
ATOM 713 O O . ARG A 1 95 ? 12.561 11.006 -34.557 1.00 51.88 95 ARG A O 1
ATOM 720 N N . ARG A 1 96 ? 14.131 9.396 -35.079 1.00 55.06 96 ARG A N 1
ATOM 721 C CA . ARG A 1 96 ? 14.979 9.898 -36.176 1.00 55.06 96 ARG A CA 1
ATOM 722 C C . ARG A 1 96 ? 15.355 11.371 -36.182 1.00 55.06 96 ARG A C 1
ATOM 724 O O . ARG A 1 96 ? 14.496 12.196 -36.539 1.00 55.06 96 ARG A O 1
#

Secondary structure (DSSP, 8-state):
---EEEEEE-TTS-EEEEEE--GGG--HHHHHHHHHT-HHHHHHHHB-HHHHHHHHHH---HHHHHHHHHHHHHHTT---S---------------